Protein AF-A0AAE0YGH7-F1 (afdb_monomer_lite)

Structure (mmCIF, N/CA/C/O backbone):
data_AF-A0AAE0YGH7-F1
#
_entry.id   AF-A0AAE0YGH7-F1
#
loop_
_atom_site.group_PDB
_atom_site.id
_atom_site.type_symbol
_atom_site.label_atom_id
_atom_site.label_alt_id
_atom_site.label_comp_id
_atom_site.label_asym_id
_atom_site.label_entity_id
_atom_site.label_seq_id
_atom_site.pdbx_PDB_ins_code
_atom_site.Cartn_x
_atom_site.Cartn_y
_atom_site.Cartn_z
_atom_site.occupancy
_atom_site.B_iso_or_equiv
_atom_site.auth_seq_id
_atom_site.auth_comp_id
_atom_site.auth_asym_id
_atom_site.auth_atom_id
_atom_site.pdbx_PDB_model_num
ATOM 1 N N . MET A 1 1 ? 32.835 3.798 -26.741 1.00 71.56 1 MET A N 1
ATOM 2 C CA . MET A 1 1 ? 31.813 4.319 -25.802 1.00 71.56 1 MET A CA 1
ATOM 3 C C . MET A 1 1 ? 31.564 3.254 -24.738 1.00 71.56 1 MET A C 1
ATOM 5 O O . MET A 1 1 ? 31.432 2.093 -25.103 1.00 71.56 1 MET A O 1
ATOM 9 N N . ARG A 1 2 ? 31.622 3.586 -23.441 1.00 79.31 2 ARG A N 1
ATOM 10 C CA . ARG A 1 2 ? 31.520 2.590 -22.357 1.00 79.31 2 ARG A CA 1
ATOM 11 C C . ARG A 1 2 ? 30.048 2.295 -22.057 1.00 79.31 2 ARG A C 1
ATOM 13 O O . ARG A 1 2 ? 29.352 3.159 -21.534 1.00 79.31 2 ARG A O 1
ATOM 20 N N . ASN A 1 3 ? 29.599 1.080 -22.362 1.00 77.25 3 ASN A N 1
ATOM 21 C CA . ASN A 1 3 ? 28.234 0.633 -22.087 1.00 77.25 3 ASN A CA 1
ATOM 22 C C . ASN A 1 3 ? 28.153 0.091 -20.657 1.00 77.25 3 ASN A C 1
ATOM 24 O O . ASN A 1 3 ? 28.799 -0.901 -20.324 1.00 77.25 3 ASN A O 1
ATOM 28 N N . TYR A 1 4 ? 27.379 0.753 -19.799 1.00 82.25 4 TYR A N 1
ATOM 29 C CA . TYR A 1 4 ? 27.119 0.274 -18.444 1.00 82.25 4 TYR A CA 1
ATOM 30 C C . TYR A 1 4 ? 25.865 -0.592 -18.434 1.00 82.25 4 TYR A C 1
ATOM 32 O O . TYR A 1 4 ? 24.747 -0.084 -18.500 1.00 82.25 4 TYR A O 1
ATOM 40 N N . THR A 1 5 ? 26.046 -1.902 -18.301 1.00 75.88 5 THR A N 1
ATOM 41 C CA . THR A 1 5 ? 24.962 -2.822 -17.957 1.00 75.88 5 THR A CA 1
ATOM 42 C C . THR A 1 5 ? 24.754 -2.817 -16.446 1.00 75.88 5 THR A C 1
ATOM 44 O O . THR A 1 5 ? 25.698 -2.912 -15.655 1.00 75.88 5 THR A O 1
ATOM 47 N N . ARG A 1 6 ? 23.502 -2.646 -16.015 1.00 70.06 6 ARG A N 1
ATOM 48 C CA . ARG A 1 6 ? 23.155 -2.697 -14.590 1.00 70.06 6 ARG A CA 1
ATOM 49 C C . ARG A 1 6 ? 23.172 -4.151 -14.129 1.00 70.06 6 ARG A C 1
ATOM 51 O O . ARG A 1 6 ? 22.679 -5.022 -14.831 1.00 70.06 6 ARG A O 1
ATOM 58 N N . LYS A 1 7 ? 23.716 -4.398 -12.936 1.00 78.19 7 LYS A N 1
ATOM 59 C CA . LYS A 1 7 ? 23.784 -5.747 -12.351 1.00 78.19 7 LYS A CA 1
ATOM 60 C C . LYS A 1 7 ? 22.483 -6.195 -11.679 1.00 78.19 7 LYS A C 1
ATOM 62 O O . LYS A 1 7 ? 22.324 -7.382 -11.432 1.00 78.19 7 LYS A O 1
ATOM 67 N N . THR A 1 8 ? 21.587 -5.262 -11.357 1.00 61.28 8 THR A N 1
ATOM 68 C CA . THR A 1 8 ? 20.318 -5.539 -10.675 1.00 61.28 8 THR A CA 1
ATOM 69 C C . THR A 1 8 ? 19.216 -4.607 -11.161 1.00 61.28 8 THR A C 1
ATOM 71 O O . THR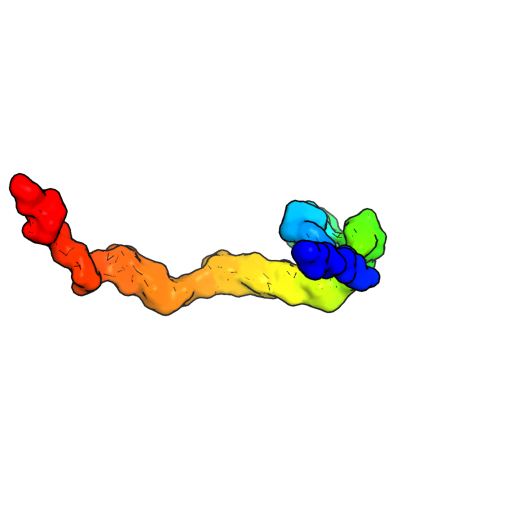 A 1 8 ? 19.460 -3.423 -11.444 1.00 61.28 8 THR A O 1
ATOM 74 N N . ASP A 1 9 ? 17.996 -5.140 -11.210 1.00 65.69 9 ASP A N 1
ATOM 75 C CA . ASP A 1 9 ? 16.796 -4.331 -11.358 1.00 65.69 9 ASP A CA 1
ATOM 76 C C . ASP A 1 9 ? 16.618 -3.450 -10.119 1.00 65.69 9 ASP A C 1
ATOM 78 O O . ASP A 1 9 ? 16.876 -3.854 -8.980 1.00 65.69 9 ASP A O 1
ATOM 82 N N . ARG A 1 10 ? 16.229 -2.189 -10.339 1.00 65.12 10 ARG A N 1
ATOM 83 C CA . ARG A 1 10 ? 15.844 -1.304 -9.233 1.00 65.12 10 ARG A CA 1
ATOM 84 C C . ARG A 1 10 ? 14.615 -1.915 -8.553 1.00 65.12 10 ARG A C 1
ATOM 86 O O . ARG A 1 10 ? 13.821 -2.567 -9.219 1.00 65.12 10 ARG A O 1
ATOM 93 N N . GLY A 1 11 ? 14.487 -1.702 -7.238 1.00 69.69 11 GLY A N 1
ATOM 94 C CA . GLY A 1 11 ? 13.374 -2.225 -6.436 1.00 69.69 11 GLY A CA 1
ATOM 95 C C . GLY A 1 11 ? 11.991 -1.930 -7.033 1.00 69.69 11 GLY A C 1
ATOM 96 O O . GLY A 1 11 ? 11.872 -1.165 -7.986 1.00 69.69 11 GLY A O 1
ATOM 97 N N . ALA A 1 12 ? 10.943 -2.533 -6.464 1.00 81.25 12 ALA A N 1
ATOM 98 C CA . ALA A 1 12 ? 9.616 -2.554 -7.079 1.00 81.25 12 ALA A CA 1
ATOM 99 C C . ALA A 1 12 ? 9.148 -1.175 -7.601 1.00 81.25 12 ALA A C 1
ATOM 101 O O . ALA A 1 12 ? 9.266 -0.170 -6.887 1.00 81.25 12 ALA A O 1
ATOM 102 N N . PRO A 1 13 ? 8.607 -1.111 -8.832 1.00 87.56 13 PRO A N 1
ATOM 103 C CA . PRO A 1 13 ? 8.124 0.130 -9.416 1.00 87.56 13 PRO A CA 1
ATOM 104 C C . PRO A 1 13 ? 7.001 0.731 -8.568 1.00 87.56 13 PRO A C 1
ATOM 106 O O . PRO A 1 13 ? 6.234 0.025 -7.904 1.00 87.56 13 PRO A O 1
ATOM 109 N N . ARG A 1 14 ? 6.890 2.063 -8.614 1.00 88.12 14 ARG A N 1
ATOM 110 C CA . ARG A 1 14 ? 5.933 2.825 -7.800 1.00 88.12 14 ARG A CA 1
ATOM 111 C C . ARG A 1 14 ? 4.495 2.337 -7.981 1.00 88.12 14 ARG A C 1
ATOM 113 O O . ARG A 1 14 ? 3.758 2.292 -7.004 1.00 88.12 14 ARG A O 1
ATOM 120 N N . ASP A 1 15 ? 4.115 1.941 -9.189 1.00 90.19 15 ASP A N 1
ATOM 121 C CA . ASP A 1 15 ? 2.751 1.495 -9.484 1.00 90.19 15 ASP A CA 1
ATOM 122 C C . ASP A 1 15 ? 2.416 0.174 -8.783 1.00 90.19 15 ASP A C 1
ATOM 124 O O . ASP A 1 15 ? 1.323 0.024 -8.237 1.00 90.19 15 ASP A O 1
ATOM 128 N N . ILE A 1 16 ? 3.379 -0.754 -8.716 1.00 92.56 16 ILE A N 1
ATOM 129 C CA . ILE A 1 16 ? 3.238 -2.013 -7.972 1.00 92.56 16 ILE A CA 1
ATOM 130 C C . ILE A 1 16 ? 3.145 -1.726 -6.472 1.00 92.56 16 ILE A C 1
ATOM 132 O O . ILE A 1 16 ? 2.256 -2.246 -5.800 1.00 92.56 16 ILE A O 1
ATOM 136 N N . LEU A 1 17 ? 4.001 -0.839 -5.955 1.00 92.81 17 LEU A N 1
ATOM 137 C CA . LEU A 1 17 ? 3.942 -0.397 -4.559 1.00 92.81 17 LEU A CA 1
ATOM 138 C C . LEU A 1 17 ? 2.602 0.265 -4.210 1.00 92.81 17 LEU A C 1
ATOM 140 O O . LEU A 1 17 ? 2.084 0.050 -3.117 1.00 92.81 17 LEU A O 1
ATOM 144 N N . MET A 1 18 ? 2.025 1.042 -5.128 1.00 93.44 18 MET A N 1
ATOM 145 C CA . MET A 1 18 ? 0.750 1.726 -4.918 1.00 93.44 18 MET A CA 1
ATOM 146 C C . MET A 1 18 ? -0.428 0.754 -4.888 1.00 93.44 18 MET A C 1
ATOM 148 O O . MET A 1 18 ? -1.258 0.851 -3.986 1.00 93.44 18 MET A O 1
ATOM 152 N N . ARG A 1 19 ? -0.463 -0.228 -5.795 1.00 95.12 19 ARG A N 1
ATOM 153 C CA . ARG A 1 19 ? -1.470 -1.303 -5.771 1.00 95.12 19 ARG A CA 1
ATOM 154 C C . ARG A 1 19 ? -1.361 -2.144 -4.496 1.00 95.12 19 ARG A C 1
ATOM 156 O O . ARG A 1 19 ? -2.354 -2.334 -3.801 1.00 95.12 19 ARG A O 1
ATOM 163 N N . ALA A 1 20 ? -0.147 -2.552 -4.122 1.00 94.62 20 ALA A N 1
ATOM 164 C CA . ALA A 1 20 ? 0.091 -3.299 -2.887 1.00 94.62 20 ALA A CA 1
ATOM 165 C C . ALA A 1 20 ? -0.310 -2.502 -1.630 1.00 94.62 20 ALA A C 1
ATOM 167 O O . ALA A 1 20 ? -0.859 -3.061 -0.683 1.00 94.62 20 ALA A O 1
ATOM 168 N N . ALA A 1 21 ? -0.066 -1.188 -1.610 1.00 94.69 21 ALA A N 1
ATOM 169 C CA . ALA A 1 21 ? -0.485 -0.321 -0.512 1.00 94.69 21 ALA A CA 1
ATOM 170 C C . ALA A 1 21 ? -2.012 -0.188 -0.424 1.00 94.69 21 ALA A C 1
ATOM 172 O O . ALA A 1 21 ? -2.552 -0.189 0.680 1.00 94.69 21 ALA A O 1
ATOM 173 N N . GLN A 1 22 ? -2.714 -0.114 -1.558 1.00 94.75 22 GLN A N 1
ATOM 174 C CA . GLN A 1 22 ? -4.179 -0.063 -1.593 1.00 94.75 22 GLN A CA 1
ATOM 175 C C . GLN A 1 22 ? -4.812 -1.332 -1.018 1.00 94.75 22 GLN A C 1
ATOM 177 O O . GLN A 1 22 ? -5.758 -1.222 -0.247 1.00 94.75 22 GLN A O 1
ATOM 182 N N . GLU A 1 23 ? -4.260 -2.512 -1.302 1.00 95.88 23 GLU A N 1
ATOM 183 C CA . GLU A 1 23 ? -4.724 -3.770 -0.698 1.00 95.88 23 GLU A CA 1
ATOM 184 C C . GLU A 1 23 ? -4.610 -3.760 0.833 1.00 95.88 23 GLU A C 1
ATOM 186 O O . GLU A 1 23 ? -5.490 -4.246 1.543 1.00 95.88 23 GLU A O 1
ATOM 191 N N . VAL A 1 24 ? -3.542 -3.165 1.366 1.00 95.00 24 VAL A N 1
ATOM 192 C CA . VAL A 1 24 ? -3.364 -3.040 2.818 1.00 95.00 24 VAL A CA 1
ATOM 193 C C . VAL A 1 24 ? -4.319 -2.002 3.410 1.00 95.00 24 VAL A C 1
ATOM 195 O O . VAL A 1 24 ? -4.921 -2.256 4.448 1.00 95.00 24 VAL A O 1
ATOM 198 N N . LEU A 1 25 ? -4.452 -0.835 2.774 1.00 91.50 25 LEU A N 1
ATOM 199 C CA . LEU A 1 25 ? -5.196 0.305 3.321 1.00 91.50 25 LEU A CA 1
ATOM 200 C C . LEU A 1 25 ? -6.714 0.206 3.124 1.00 91.50 25 LEU A C 1
ATOM 202 O O . LEU A 1 25 ? -7.461 0.668 3.978 1.00 91.50 25 LEU A O 1
ATOM 206 N N . ARG A 1 26 ? -7.174 -0.358 2.002 1.00 91.56 26 ARG A N 1
ATOM 207 C CA . ARG A 1 26 ? -8.601 -0.427 1.639 1.00 91.56 26 ARG A CA 1
ATOM 208 C C . ARG A 1 26 ? -9.213 -1.790 1.932 1.00 91.56 26 ARG A C 1
ATOM 210 O O . ARG A 1 26 ? -10.338 -1.853 2.410 1.00 91.56 26 ARG A O 1
ATOM 217 N N . ASN A 1 27 ? -8.460 -2.863 1.693 1.00 91.19 27 ASN A N 1
ATOM 218 C CA . ASN A 1 27 ? -8.955 -4.234 1.851 1.00 91.19 27 ASN A CA 1
ATOM 219 C C . ASN A 1 27 ? -8.521 -4.870 3.187 1.00 91.19 27 ASN A C 1
ATOM 221 O O . ASN A 1 27 ? -8.710 -6.068 3.381 1.00 91.19 27 ASN A O 1
ATOM 225 N N . ASN A 1 28 ? -7.923 -4.089 4.106 1.00 90.56 28 ASN A N 1
ATOM 226 C CA . ASN A 1 28 ? -7.408 -4.529 5.415 1.00 90.56 28 ASN A CA 1
ATOM 227 C C . ASN A 1 28 ? -6.496 -5.768 5.354 1.00 90.56 28 ASN A C 1
ATOM 229 O O . ASN A 1 28 ? -6.374 -6.538 6.311 1.00 90.56 28 ASN A O 1
ATOM 233 N N . LYS A 1 29 ? -5.824 -5.973 4.219 1.00 94.50 29 LYS A N 1
ATOM 234 C CA . LYS A 1 29 ? -4.927 -7.107 4.031 1.00 94.50 29 LYS A CA 1
ATOM 235 C C . LYS A 1 29 ? -3.655 -6.915 4.850 1.00 94.50 29 LYS A C 1
ATOM 237 O O . LYS A 1 29 ? -3.135 -5.808 4.990 1.00 94.50 29 LYS A O 1
ATOM 242 N N . SER A 1 30 ? -3.095 -8.006 5.372 1.00 95.94 30 SER A N 1
ATOM 243 C CA . SER A 1 30 ? -1.835 -7.913 6.111 1.00 95.94 30 SER A CA 1
ATOM 244 C C . SER A 1 30 ? -0.693 -7.473 5.186 1.00 95.94 30 SER A C 1
ATOM 246 O O . SER A 1 30 ? -0.591 -7.904 4.034 1.00 95.94 30 SER A O 1
ATOM 248 N N . LYS A 1 31 ? 0.227 -6.650 5.708 1.00 93.88 31 LYS A N 1
ATOM 249 C CA . LYS A 1 31 ? 1.413 -6.188 4.960 1.00 93.88 31 LYS A CA 1
ATOM 250 C C . LYS A 1 31 ? 2.250 -7.347 4.416 1.00 93.88 31 LYS A C 1
ATOM 252 O O . LYS A 1 31 ? 2.868 -7.205 3.371 1.00 93.88 31 LYS A O 1
ATOM 257 N N . ALA A 1 32 ? 2.285 -8.476 5.126 1.00 93.94 32 ALA A N 1
ATOM 258 C CA . ALA A 1 32 ? 3.011 -9.669 4.701 1.00 93.94 32 ALA A CA 1
ATOM 259 C C . ALA A 1 32 ? 2.333 -10.363 3.510 1.00 93.94 32 ALA A C 1
ATOM 261 O O . ALA A 1 32 ? 3.016 -10.717 2.553 1.00 93.94 32 ALA A O 1
ATOM 262 N N . ALA A 1 33 ? 1.004 -10.507 3.540 1.00 96.12 33 ALA A N 1
ATOM 263 C CA . ALA A 1 33 ? 0.254 -11.093 2.431 1.00 96.12 33 ALA A CA 1
ATOM 264 C C . ALA A 1 33 ? 0.331 -10.207 1.178 1.00 96.12 33 ALA A C 1
ATOM 266 O O . ALA A 1 33 ? 0.671 -10.693 0.106 1.00 96.12 33 ALA A O 1
ATOM 267 N N . ALA A 1 34 ? 0.128 -8.895 1.324 1.00 95.62 34 ALA A N 1
ATOM 268 C CA . ALA A 1 34 ? 0.256 -7.957 0.208 1.00 95.62 34 ALA A CA 1
ATOM 269 C C . ALA A 1 34 ? 1.690 -7.905 -0.360 1.00 95.62 34 ALA A C 1
ATOM 271 O O . ALA A 1 34 ? 1.878 -7.859 -1.568 1.00 95.62 34 ALA A O 1
ATOM 272 N N . ALA A 1 35 ? 2.722 -7.963 0.484 1.00 94.00 35 ALA A N 1
ATOM 273 C CA . ALA A 1 35 ? 4.108 -8.035 0.018 1.00 94.00 35 ALA A CA 1
ATOM 274 C C . ALA A 1 35 ? 4.373 -9.295 -0.828 1.00 94.00 35 ALA A C 1
ATOM 276 O O . ALA A 1 35 ? 5.012 -9.211 -1.877 1.00 94.00 35 ALA A O 1
ATOM 277 N N . LYS A 1 36 ? 3.835 -10.447 -0.404 1.00 95.06 36 LYS A N 1
ATOM 278 C CA . LYS A 1 36 ? 3.975 -11.722 -1.117 1.00 95.06 36 LYS A 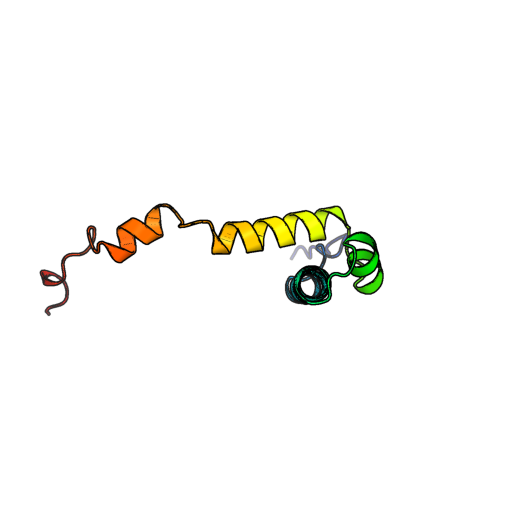CA 1
ATOM 279 C C . LYS A 1 36 ? 3.299 -11.688 -2.490 1.00 95.06 36 LYS A C 1
ATOM 281 O O . LYS A 1 36 ? 3.927 -12.061 -3.474 1.00 95.06 36 LYS A O 1
ATOM 286 N N . ASP A 1 37 ? 2.062 -11.206 -2.559 1.00 95.00 37 ASP A N 1
ATOM 287 C CA . ASP A 1 37 ? 1.266 -11.240 -3.793 1.00 95.00 37 ASP A CA 1
ATOM 288 C C . ASP A 1 37 ? 1.829 -10.335 -4.894 1.00 95.00 37 ASP A C 1
ATOM 290 O O . ASP A 1 37 ? 1.737 -10.654 -6.076 1.00 95.00 37 ASP A O 1
ATOM 294 N N . PHE A 1 38 ? 2.446 -9.217 -4.508 1.00 92.56 38 PHE A N 1
ATOM 295 C CA . PHE A 1 38 ? 3.026 -8.252 -5.443 1.00 92.56 38 PHE A CA 1
ATOM 296 C C . PHE A 1 38 ? 4.540 -8.429 -5.635 1.00 92.56 38 PHE A C 1
ATOM 298 O O . PHE A 1 38 ? 5.167 -7.607 -6.303 1.00 92.56 38 PHE A O 1
ATOM 305 N N . ASN A 1 39 ? 5.127 -9.485 -5.058 1.00 92.25 39 ASN A N 1
ATOM 306 C CA . ASN A 1 39 ? 6.563 -9.772 -5.077 1.00 92.25 39 ASN A CA 1
ATOM 307 C C . ASN A 1 39 ? 7.422 -8.563 -4.656 1.00 92.25 39 ASN A C 1
ATOM 309 O O . ASN A 1 39 ? 8.380 -8.172 -5.328 1.00 92.25 39 ASN A O 1
ATOM 313 N N . VAL A 1 40 ? 7.042 -7.935 -3.542 1.00 91.38 40 VAL A N 1
ATOM 314 C CA . VAL A 1 40 ? 7.719 -6.756 -2.997 1.00 91.38 40 VAL A CA 1
ATOM 315 C C . VAL A 1 40 ? 8.257 -7.064 -1.614 1.00 91.38 40 VAL A C 1
ATOM 317 O O . VAL A 1 40 ? 7.615 -7.741 -0.818 1.00 91.38 40 VAL A O 1
ATOM 320 N N . ASP A 1 41 ? 9.414 -6.505 -1.282 1.00 92.12 41 ASP A N 1
ATOM 321 C CA . ASP A 1 41 ? 9.925 -6.595 0.078 1.00 92.12 41 ASP A CA 1
ATOM 322 C C . ASP A 1 41 ? 8.978 -5.909 1.089 1.00 92.12 41 ASP A C 1
ATOM 324 O O . ASP A 1 41 ? 8.497 -4.783 0.895 1.00 92.12 41 ASP A O 1
ATOM 328 N N . ARG A 1 42 ? 8.749 -6.584 2.222 1.00 93.50 42 ARG A N 1
ATOM 329 C CA . ARG A 1 42 ? 7.826 -6.141 3.277 1.00 93.50 42 ARG A CA 1
ATOM 330 C C . ARG A 1 42 ? 8.231 -4.789 3.863 1.00 93.50 42 ARG A C 1
ATOM 332 O O . ARG A 1 42 ? 7.365 -3.966 4.178 1.00 93.50 42 ARG A O 1
ATOM 339 N N . MET A 1 43 ? 9.531 -4.559 4.055 1.00 93.25 43 MET A N 1
ATOM 340 C CA . MET A 1 43 ? 10.024 -3.307 4.634 1.00 93.25 43 MET A CA 1
ATOM 341 C C . MET A 1 43 ? 9.833 -2.150 3.663 1.00 93.25 43 MET A C 1
ATOM 343 O O . MET A 1 43 ? 9.430 -1.063 4.082 1.00 93.25 43 MET A O 1
ATOM 347 N N . THR A 1 44 ? 10.041 -2.401 2.373 1.00 92.06 44 THR A N 1
ATOM 348 C CA . THR A 1 44 ? 9.785 -1.437 1.300 1.00 92.06 44 THR A CA 1
ATOM 349 C C . THR A 1 44 ? 8.314 -1.030 1.267 1.00 92.06 44 THR A C 1
ATOM 351 O O . THR A 1 44 ? 8.017 0.165 1.315 1.00 92.06 44 THR A O 1
ATOM 354 N N . LEU A 1 45 ? 7.388 -1.995 1.307 1.00 93.94 45 LEU A N 1
ATOM 355 C CA . LEU A 1 45 ? 5.948 -1.717 1.358 1.00 93.94 45 LEU A CA 1
ATOM 356 C C . LEU A 1 45 ? 5.556 -0.930 2.620 1.00 93.94 45 LEU A C 1
ATOM 358 O O . LEU A 1 45 ? 4.832 0.060 2.543 1.00 93.94 45 LEU A O 1
ATOM 362 N N . SER A 1 46 ? 6.079 -1.315 3.788 1.00 94.56 46 SER A N 1
ATOM 363 C CA . SER A 1 46 ? 5.799 -0.622 5.055 1.00 94.56 46 SER A CA 1
ATOM 364 C C . SER A 1 46 ? 6.290 0.830 5.048 1.00 94.56 46 SER A C 1
ATOM 366 O O . SER A 1 46 ? 5.566 1.731 5.473 1.00 94.56 46 SER A O 1
ATOM 368 N N . ARG A 1 47 ? 7.502 1.078 4.531 1.00 92.00 47 ARG A N 1
ATOM 369 C CA . ARG A 1 47 ? 8.057 2.433 4.367 1.00 92.00 47 ARG A CA 1
ATOM 370 C C . ARG A 1 47 ? 7.236 3.257 3.381 1.00 92.00 47 ARG A C 1
ATOM 372 O O . ARG A 1 47 ? 6.999 4.433 3.632 1.00 92.00 47 ARG A O 1
ATOM 379 N N . PHE A 1 48 ? 6.792 2.644 2.289 1.0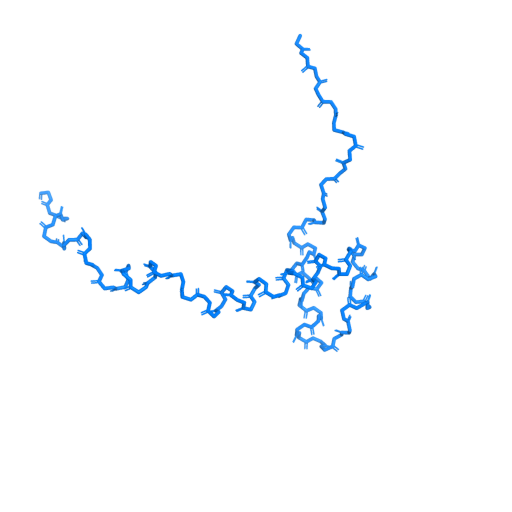0 92.50 48 PHE A N 1
ATOM 380 C CA . PHE A 1 48 ? 5.982 3.309 1.277 1.00 92.50 48 PHE A CA 1
ATOM 381 C C . PHE A 1 48 ? 4.611 3.731 1.820 1.00 92.50 48 PHE A C 1
ATOM 383 O O . PHE A 1 48 ? 4.229 4.884 1.650 1.00 92.50 48 PHE A O 1
ATOM 390 N N . ILE A 1 49 ? 3.921 2.850 2.554 1.00 93.12 49 ILE A N 1
ATOM 391 C CA . ILE A 1 49 ? 2.647 3.175 3.217 1.00 93.12 49 ILE A CA 1
ATOM 392 C C . ILE A 1 49 ? 2.833 4.330 4.205 1.00 93.12 49 ILE A C 1
ATOM 394 O O . ILE A 1 49 ? 2.100 5.312 4.134 1.00 93.12 49 ILE A O 1
ATOM 398 N N . LYS A 1 50 ? 3.859 4.257 5.068 1.00 91.50 50 LYS A N 1
ATOM 399 C CA . LYS A 1 50 ? 4.181 5.349 6.000 1.00 91.50 50 LYS A CA 1
ATOM 400 C C . LYS A 1 50 ? 4.433 6.661 5.269 1.00 91.50 50 LYS A C 1
ATOM 402 O O . LYS A 1 50 ? 3.963 7.689 5.723 1.00 91.50 50 LYS A O 1
ATOM 407 N N . LYS A 1 51 ? 5.150 6.631 4.142 1.00 87.62 51 LYS A N 1
ATOM 408 C CA . LYS A 1 51 ? 5.418 7.819 3.326 1.00 87.62 51 LYS A CA 1
ATOM 409 C C . LYS A 1 51 ? 4.141 8.414 2.734 1.00 87.62 51 LYS A C 1
ATOM 411 O O . LYS A 1 51 ? 4.052 9.630 2.677 1.00 87.62 51 LYS A O 1
ATOM 416 N N . ILE A 1 52 ? 3.190 7.595 2.281 1.00 87.94 52 ILE A N 1
ATOM 417 C CA . ILE A 1 52 ? 1.913 8.091 1.743 1.00 87.94 52 ILE A CA 1
ATOM 418 C C . ILE A 1 52 ? 1.101 8.758 2.850 1.00 87.94 52 ILE A C 1
ATOM 420 O O . ILE A 1 52 ? 0.721 9.912 2.688 1.00 87.94 52 ILE A O 1
ATOM 424 N N . GLN A 1 53 ? 0.938 8.079 3.986 1.00 84.62 53 GLN A N 1
ATOM 425 C CA . GLN A 1 53 ? 0.240 8.620 5.158 1.00 84.62 53 GLN A CA 1
ATOM 426 C C . GLN A 1 53 ? 0.902 9.918 5.631 1.00 84.62 53 GLN A C 1
ATOM 428 O O . GLN A 1 53 ? 0.269 10.958 5.728 1.00 84.62 53 GLN A O 1
ATOM 433 N N . GLN A 1 54 ? 2.228 9.902 5.774 1.00 77.62 54 GLN A N 1
ATOM 434 C CA . GLN A 1 54 ? 2.993 11.100 6.087 1.00 77.62 54 GLN A CA 1
ATOM 435 C C . GLN A 1 54 ? 2.948 12.149 4.987 1.00 77.62 54 GLN A C 1
ATOM 437 O O . GLN A 1 54 ? 3.239 13.277 5.299 1.00 77.62 54 GLN A O 1
ATOM 442 N N . SER A 1 55 ? 2.669 11.855 3.719 1.00 64.75 55 SER A N 1
ATOM 443 C CA . SER A 1 55 ? 2.554 12.891 2.679 1.00 64.75 55 SER A CA 1
ATOM 444 C C . SER A 1 55 ? 1.166 13.527 2.625 1.00 64.75 55 SER A C 1
ATOM 446 O O . SER A 1 55 ? 1.045 14.678 2.201 1.00 64.75 55 SER A O 1
ATOM 448 N N . GLU A 1 56 ? 0.147 12.785 3.065 1.00 59.44 56 GLU A N 1
ATOM 449 C CA . GLU A 1 56 ? -1.185 13.316 3.357 1.00 59.44 56 GLU A CA 1
ATOM 450 C C . GLU A 1 56 ? -1.111 14.230 4.592 1.00 59.44 56 GLU A C 1
ATOM 452 O O . GLU A 1 56 ? -1.580 15.365 4.527 1.00 59.44 56 GLU A O 1
ATOM 457 N N . ASP A 1 57 ? -0.398 13.804 5.641 1.00 53.06 57 ASP A N 1
ATOM 458 C CA . ASP A 1 57 ? -0.254 14.555 6.899 1.00 53.06 57 ASP A CA 1
ATOM 459 C C . ASP A 1 57 ? 0.869 15.613 6.878 1.00 53.06 57 ASP A C 1
ATOM 461 O O . ASP A 1 57 ? 0.811 16.618 7.590 1.00 53.06 57 ASP A O 1
ATOM 465 N N . ALA A 1 58 ? 1.911 15.433 6.058 1.00 50.59 58 ALA A N 1
ATOM 466 C CA . ALA 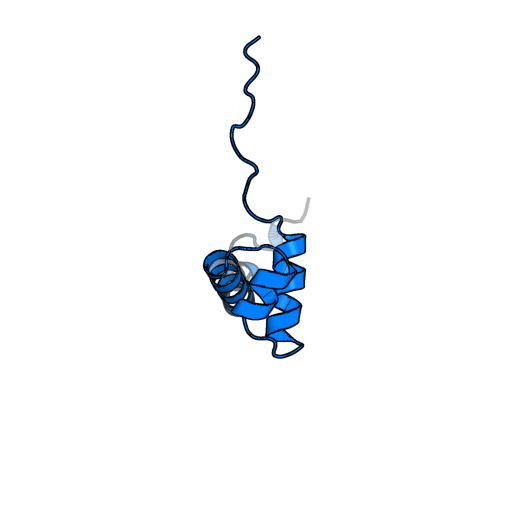A 1 58 ? 2.979 16.412 5.883 1.00 50.59 58 ALA A CA 1
ATOM 467 C C . ALA A 1 58 ? 2.463 17.527 4.982 1.00 50.59 58 ALA A C 1
ATOM 469 O O . ALA A 1 58 ? 2.618 17.576 3.751 1.00 50.59 58 ALA A O 1
ATOM 470 N N . ILE A 1 59 ? 1.905 18.504 5.673 1.00 52.62 59 ILE A N 1
ATOM 471 C CA . ILE A 1 59 ? 2.104 19.907 5.379 1.00 52.62 59 ILE A CA 1
ATOM 472 C C . ILE A 1 59 ? 3.624 20.103 5.259 1.00 52.62 59 ILE A C 1
ATOM 474 O O . ILE A 1 59 ? 4.323 20.321 6.244 1.00 52.62 59 ILE A O 1
ATOM 478 N N . THR A 1 60 ? 4.183 19.945 4.053 1.00 58.72 60 THR A N 1
ATOM 479 C CA . THR A 1 60 ? 5.517 20.462 3.729 1.00 58.72 60 THR A CA 1
ATOM 480 C C . THR A 1 60 ? 5.562 21.876 4.302 1.00 58.72 60 THR A C 1
ATOM 482 O O . THR A 1 60 ? 4.619 22.620 4.051 1.00 58.72 60 THR A O 1
ATOM 485 N N . GLY A 1 61 ? 6.581 22.274 5.072 1.00 58.41 61 GLY A N 1
ATOM 486 C CA . GLY A 1 61 ? 6.593 23.609 5.708 1.00 58.41 61 GLY A CA 1
ATOM 487 C C . GLY A 1 61 ? 6.329 24.757 4.717 1.00 58.41 61 GLY A C 1
ATOM 488 O O . GLY A 1 61 ? 5.747 25.778 5.063 1.00 58.41 61 GLY A O 1
ATOM 489 N N . TYR A 1 62 ? 6.642 24.526 3.442 1.00 60.84 62 TYR A N 1
ATOM 490 C CA . TYR A 1 62 ? 6.371 25.419 2.320 1.00 60.84 62 TYR A CA 1
ATOM 491 C C . TYR A 1 62 ? 4.918 25.450 1.813 1.00 60.84 62 TYR A C 1
ATOM 493 O O . TYR A 1 62 ? 4.570 26.388 1.112 1.00 60.84 62 TYR A O 1
ATOM 501 N N . LYS A 1 63 ? 4.049 24.480 2.135 1.00 63.59 63 LYS A N 1
ATOM 502 C CA . LYS A 1 63 ? 2.620 24.503 1.757 1.00 63.59 63 LYS A CA 1
ATOM 503 C C . LYS A 1 63 ? 1.883 25.638 2.466 1.00 63.59 63 LYS A C 1
ATOM 505 O O . LYS A 1 63 ? 1.113 26.342 1.826 1.00 63.59 63 LYS A O 1
ATOM 510 N N . ALA A 1 64 ? 2.155 25.843 3.757 1.00 62.59 64 ALA A N 1
ATOM 511 C CA . ALA A 1 64 ? 1.593 26.959 4.517 1.00 62.59 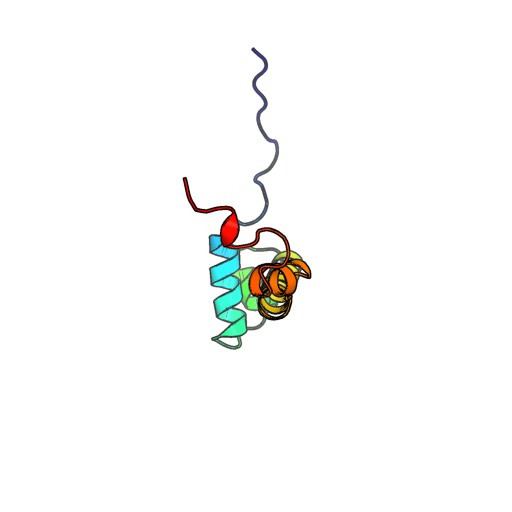64 ALA A CA 1
ATOM 512 C C . ALA A 1 64 ? 2.075 28.313 3.966 1.00 62.59 64 ALA A C 1
ATOM 514 O O . ALA A 1 64 ? 1.276 29.223 3.776 1.00 62.59 64 ALA A O 1
ATOM 515 N N . VAL A 1 65 ? 3.364 28.414 3.626 1.00 63.78 65 VAL A N 1
ATOM 51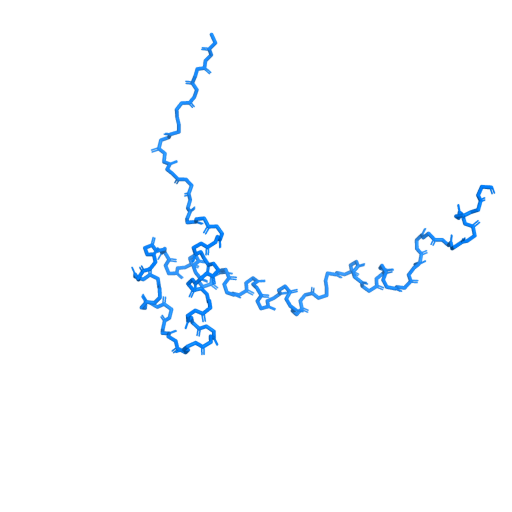6 C CA . VAL A 1 65 ? 3.966 29.622 3.034 1.00 63.78 65 VAL A CA 1
ATOM 517 C C . VAL A 1 65 ? 3.440 29.897 1.619 1.00 63.78 65 VAL A C 1
ATOM 519 O O . VAL A 1 65 ? 3.144 31.041 1.283 1.00 63.78 65 VAL A O 1
ATOM 522 N N . ALA A 1 66 ? 3.271 28.858 0.796 1.00 66.44 66 ALA A N 1
ATOM 523 C CA . ALA A 1 66 ? 2.682 28.966 -0.537 1.00 66.44 66 ALA A CA 1
ATOM 524 C C . ALA A 1 66 ? 1.206 29.392 -0.478 1.00 66.44 66 ALA A C 1
ATOM 526 O O . ALA A 1 66 ? 0.790 30.254 -1.247 1.00 66.44 66 ALA A O 1
ATOM 527 N N . ALA A 1 67 ? 0.428 28.848 0.466 1.00 66.12 67 ALA A N 1
ATOM 528 C CA . ALA A 1 67 ? -0.953 29.270 0.707 1.00 66.12 67 ALA A CA 1
ATOM 529 C C . ALA A 1 67 ? -1.043 30.725 1.202 1.00 66.12 67 ALA A C 1
ATOM 531 O O . ALA A 1 67 ? -1.966 31.444 0.833 1.00 66.12 67 ALA A O 1
ATOM 532 N N . ALA A 1 68 ? -0.062 31.172 1.989 1.00 70.50 68 ALA A N 1
ATOM 533 C CA . ALA A 1 68 ? 0.019 32.534 2.509 1.00 70.50 68 ALA A CA 1
ATOM 534 C C . ALA A 1 68 ? 0.526 33.578 1.489 1.00 70.50 68 ALA A C 1
ATOM 536 O O . ALA A 1 68 ? 0.616 34.751 1.850 1.00 70.50 68 ALA A O 1
ATOM 537 N N . LYS A 1 69 ? 0.880 33.180 0.249 1.00 65.56 69 LYS A N 1
ATOM 538 C CA . LYS A 1 69 ? 1.376 34.055 -0.844 1.00 65.56 69 LYS A CA 1
ATOM 539 C C . LYS A 1 69 ? 2.444 35.079 -0.406 1.00 65.56 69 LYS A C 1
ATOM 541 O O . LYS A 1 69 ? 2.545 36.168 -0.955 1.00 65.56 69 LYS A O 1
ATOM 546 N N . THR A 1 70 ? 3.264 34.752 0.590 1.00 64.88 70 THR A N 1
ATOM 547 C CA . THR A 1 70 ? 4.129 35.743 1.260 1.00 64.88 70 THR A CA 1
ATOM 548 C C . THR A 1 70 ? 5.350 36.154 0.426 1.00 64.88 70 THR A C 1
ATOM 550 O O . THR A 1 70 ? 5.958 37.182 0.694 1.00 64.88 70 THR A O 1
ATOM 553 N N . ILE A 1 71 ? 5.734 35.349 -0.572 1.00 63.31 71 ILE A N 1
ATOM 554 C CA . ILE A 1 71 ? 7.012 35.494 -1.294 1.00 63.31 71 ILE A CA 1
ATOM 555 C C . ILE A 1 71 ? 6.858 36.243 -2.629 1.00 63.31 71 ILE A C 1
ATOM 557 O O . ILE A 1 71 ? 7.799 36.905 -3.052 1.00 63.31 71 ILE A O 1
ATOM 561 N N . ILE A 1 72 ? 5.691 36.179 -3.282 1.00 62.25 72 ILE A N 1
ATOM 562 C CA . ILE A 1 72 ? 5.425 36.903 -4.535 1.00 62.25 72 ILE A CA 1
ATOM 563 C C . ILE A 1 72 ? 4.119 37.685 -4.350 1.00 62.25 72 ILE A C 1
ATOM 565 O O . ILE A 1 72 ? 3.046 37.076 -4.378 1.00 62.25 72 ILE A O 1
ATOM 569 N N . PRO A 1 73 ? 4.178 39.005 -4.103 1.00 63.56 73 PRO A N 1
ATOM 570 C CA . PRO A 1 73 ? 2.974 39.819 -4.019 1.00 63.56 73 PRO A CA 1
ATOM 571 C C . PRO A 1 73 ? 2.316 39.932 -5.405 1.00 63.56 73 PRO A C 1
ATOM 573 O O . PRO A 1 73 ? 3.002 40.111 -6.408 1.00 63.56 73 PRO A O 1
ATOM 576 N N . GLU A 1 74 ? 0.978 39.876 -5.461 1.00 61.50 74 GLU A N 1
ATOM 577 C CA . GLU A 1 74 ? 0.175 39.956 -6.705 1.00 61.50 74 GLU A CA 1
ATOM 578 C C . GLU A 1 74 ? 0.444 41.218 -7.542 1.00 61.50 74 GLU A C 1
ATOM 580 O O . GLU A 1 74 ? 0.113 41.278 -8.722 1.00 61.50 74 GLU A O 1
ATOM 585 N N . THR A 1 75 ? 1.077 42.229 -6.951 1.00 62.78 75 THR A N 1
ATOM 586 C CA . THR A 1 75 ? 1.485 43.462 -7.626 1.00 62.78 75 THR A CA 1
ATOM 587 C C . THR A 1 75 ? 2.623 43.273 -8.632 1.00 62.78 75 THR A C 1
ATOM 589 O O . THR A 1 75 ? 2.882 44.201 -9.389 1.00 62.78 75 THR A O 1
ATOM 592 N N . MET A 1 76 ? 3.312 42.123 -8.640 1.00 60.47 76 MET A N 1
ATOM 593 C CA . MET A 1 76 ? 4.374 41.811 -9.612 1.00 60.47 76 MET A CA 1
ATOM 594 C C . MET A 1 76 ? 3.881 41.089 -10.879 1.00 60.47 76 MET A C 1
ATOM 596 O O . MET A 1 76 ? 4.663 40.928 -11.805 1.00 60.47 76 MET A O 1
ATOM 600 N N . GLU A 1 77 ? 2.608 40.686 -10.947 1.00 59.09 77 GLU A N 1
ATOM 601 C CA . GLU A 1 77 ? 1.990 39.999 -12.103 1.00 59.09 77 GLU A CA 1
ATOM 602 C C . GLU A 1 77 ? 1.203 40.979 -13.001 1.00 59.09 77 GLU A C 1
ATOM 604 O O . GLU A 1 77 ? 0.126 40.666 -13.512 1.00 59.09 77 GLU A O 1
ATOM 609 N N . LYS A 1 78 ? 1.692 42.214 -13.156 1.00 55.38 78 LYS A N 1
ATOM 610 C CA . LYS A 1 78 ? 1.162 43.163 -14.143 1.00 55.38 78 LYS A CA 1
ATOM 611 C C . LYS A 1 78 ? 2.306 43.699 -14.992 1.00 55.38 78 LYS A C 1
ATOM 613 O O . LYS A 1 78 ? 3.053 44.556 -14.523 1.00 55.38 78 LYS A O 1
ATOM 618 N N . ASP A 1 79 ? 2.403 43.159 -16.204 1.00 52.59 79 ASP A N 1
ATOM 619 C CA . ASP A 1 79 ? 3.114 43.768 -17.333 1.00 52.59 79 ASP A CA 1
ATOM 620 C C . ASP A 1 79 ? 2.429 45.076 -17.771 1.00 52.59 79 ASP A C 1
ATOM 622 O O . ASP A 1 79 ? 1.172 45.134 -17.744 1.00 52.59 79 ASP A O 1
#

Organism: NCBI:txid231223

Secondary structure (DSSP, 8-state):
------SSPPSSPHHHHHHHHHHHHHS---HHHHHHHTT--HHHHHHHHHHHHHHHH---HHHHHHHTT-SS-GGGS--

Sequence (79 aa):
MRNYTRKTDRGAPRDILMRAAQEVLRNNKSKAAAAKDFNVDRMTLSRFIKKIQQSEDAITGYKAVAAAKTIIPETMEKD

pLDDT: mean 79.45, std 14.93, range [50.59, 96.12]

Radius of gyration: 20.08 Å; chains: 1; bounding box: 41×56×33 Å

Foldseek 3Di:
DDDDDDPDDDFDDPVLLVVLLCCCPPVVDDLVVSCVVSVHDSVVSVVSNVVVVCVVVDPPVCVVVVVVCPPPPPVVPDD